Protein 8PMF (pdb70)

Structure (mmCIF, N/CA/C/O backbone):
data_8PMF
#
_entry.id   8PMF
#
_cell.length_a   38.857
_cell.length_b   47.286
_cell.length_c   72.557
_cell.angle_alpha   90.000
_cell.angle_beta   90.000
_cell.angle_gamma   90.000
#
_symmetry.space_group_name_H-M   'P 21 21 21'
#
loop_
_entity.id
_entity.type
_entity.pdbx_description
1 polymer DNA
2 polymer DNA
3 polymer 'BarH-like 2 homeobox protein'
4 water water
#
loop_
_atom_site.group_PDB
_atom_site.id
_atom_site.type_symbol
_atom_site.label_atom_id
_atom_site.label_alt_id
_atom_site.label_comp_id
_atom_site.label_asym_id
_atom_site.label_entity_id
_atom_site.label_seq_id
_atom_site.pdbx_PDB_ins_code
_atom_site.Cartn_x
_atom_site.Cartn_y
_atom_site.Cartn_z
_atom_site.occupancy
_atom_site.B_iso_or_equiv
_atom_site.auth_seq_id
_atom_site.auth_comp_id
_atom_site.auth_asym_id
_atom_site.auth_atom_id
_atom_site.pdbx_PDB_model_num
ATOM 888 N N . ARG C 3 1 ? -1.810 11.776 -18.848 1.00 26.18 228 ARG A N 1
ATOM 889 C CA . ARG C 3 1 ? -2.419 12.354 -17.625 1.00 25.07 228 ARG A CA 1
ATOM 890 C C . ARG C 3 1 ? -3.899 12.469 -17.950 1.00 22.43 228 ARG A C 1
ATOM 891 O O . ARG C 3 1 ? -4.270 13.026 -19.010 1.00 25.44 228 ARG A O 1
ATOM 899 N N . ALA C 3 2 ? -4.737 11.910 -17.091 1.00 22.84 229 ALA A N 1
ATOM 900 C CA . ALA C 3 2 ? -6.197 12.025 -17.187 1.00 23.06 229 ALA A CA 1
ATOM 901 C C . ALA C 3 2 ? -6.583 13.496 -17.260 1.00 23.78 229 ALA A C 1
ATOM 902 O O . ALA C 3 2 ? -5.956 14.375 -16.597 1.00 26.95 229 ALA A O 1
ATOM 904 N N . LYS C 3 3 ? -7.609 13.769 -18.064 1.00 25.50 230 LYS A N 1
ATOM 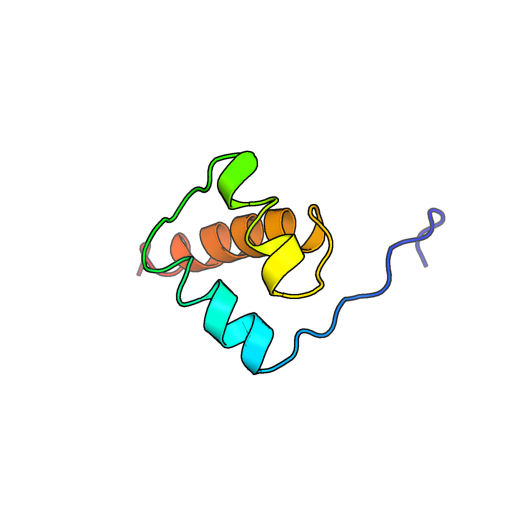905 C CA . LYS C 3 3 ? -8.196 15.126 -18.190 1.00 28.19 230 LYS A CA 1
ATOM 906 C C . LYS C 3 3 ? -8.901 15.540 -16.889 1.00 25.53 230 LYS A C 1
ATOM 907 O O . LYS C 3 3 ? -8.847 16.753 -16.545 1.00 27.97 230 LYS A O 1
ATOM 913 N N . LYS C 3 4 ? -9.557 14.602 -16.195 1.00 26.02 231 LYS A N 1
ATOM 914 C CA . LYS C 3 4 ? -10.323 14.950 -14.968 1.00 24.00 231 LYS A CA 1
ATOM 915 C C . LYS C 3 4 ? -9.379 14.915 -13.777 1.00 22.60 231 LYS A C 1
ATOM 916 O O . LYS C 3 4 ? -8.608 13.965 -13.648 1.00 23.63 231 LYS A O 1
ATOM 922 N N . PRO C 3 5 ? -9.370 15.945 -12.900 1.00 21.43 232 PRO A N 1
ATOM 923 C CA . PRO C 3 5 ? -8.558 15.865 -11.696 1.00 19.74 232 PRO A CA 1
ATOM 924 C C . PRO C 3 5 ? -8.895 14.606 -10.884 1.00 19.30 232 PRO A C 1
ATOM 925 O O . PRO C 3 5 ? -10.094 14.243 -10.809 1.00 20.72 232 PRO A O 1
ATOM 929 N N . ARG C 3 6 ? -7.876 13.960 -10.413 1.00 17.98 233 ARG A N 1
ATOM 930 C CA . ARG C 3 6 ? -8.095 12.891 -9.450 1.00 16.62 233 ARG A CA 1
ATOM 931 C C . ARG C 3 6 ? -7.712 13.382 -8.085 1.00 14.23 233 ARG A C 1
ATOM 932 O O . ARG C 3 6 ? -6.960 14.370 -7.897 1.00 15.51 233 ARG A O 1
ATOM 940 N N . LYS C 3 7 ? -8.192 12.656 -7.133 1.00 13.84 234 LYS A N 1
ATOM 941 C CA . LYS C 3 7 ? -7.833 12.933 -5.743 1.00 13.68 234 LYS A CA 1
ATOM 942 C C . LYS C 3 7 ? -6.415 12.457 -5.493 1.00 12.00 234 LYS A C 1
ATOM 943 O O . LYS C 3 7 ? -6.021 11.418 -5.954 1.00 12.55 234 LYS A O 1
ATOM 949 N N . ALA C 3 8 ? -5.728 13.212 -4.663 1.00 11.65 235 ALA A N 1
ATOM 950 C CA . ALA C 3 8 ? -4.452 12.747 -4.119 1.00 10.92 235 ALA A CA 1
ATOM 951 C C . ALA C 3 8 ? -4.640 11.423 -3.404 1.00 10.26 235 ALA A C 1
ATOM 952 O O . ALA C 3 8 ? -5.676 11.144 -2.811 1.00 11.89 235 ALA A O 1
ATOM 954 N N . ARG C 3 9 ? -3.617 10.580 -3.464 1.00 9.84 236 ARG A N 1
ATOM 955 C CA . ARG C 3 9 ? -3.675 9.287 -2.786 1.00 9.15 236 ARG A CA 1
ATOM 956 C C . ARG C 3 9 ? -3.444 9.478 -1.288 1.00 9.30 236 ARG A C 1
ATOM 957 O O . ARG C 3 9 ? -2.349 9.883 -0.879 1.00 10.34 236 ARG A O 1
ATOM 965 N N . THR C 3 10 ? -4.428 9.148 -0.485 1.00 9.79 237 THR A N 1
ATOM 966 C CA . THR C 3 10 ? -4.274 9.230 0.962 1.00 10.54 237 THR A CA 1
ATOM 967 C C . THR C 3 10 ? -3.198 8.274 1.427 1.00 9.88 237 THR A C 1
ATOM 968 O O . THR C 3 10 ? -3.201 7.122 1.027 1.00 10.18 237 THR A O 1
ATOM 972 N N . ALA C 3 11 ? -2.359 8.748 2.328 1.00 10.65 238 ALA A N 1
ATOM 973 C CA . ALA C 3 11 ? -1.371 7.939 3.045 1.00 10.94 238 ALA A CA 1
ATOM 974 C C . ALA C 3 11 ? -1.892 7.762 4.453 1.00 10.63 238 ALA A C 1
ATOM 975 O O . ALA C 3 11 ? -1.906 8.710 5.217 1.00 13.65 238 ALA A O 1
ATOM 977 N N . PHE C 3 12 ? -2.324 6.576 4.790 1.00 10.63 239 PHE A N 1
ATOM 978 C CA . PHE C 3 12 ? -2.869 6.291 6.113 1.00 10.96 239 PHE A CA 1
ATOM 979 C C . PHE C 3 12 ? -1.767 6.157 7.134 1.00 12.58 239 PHE A C 1
ATOM 980 O O . PHE C 3 12 ? -0.706 5.575 6.858 1.00 14.48 239 PHE A O 1
ATOM 988 N N . SER C 3 13 ? -2.014 6.650 8.341 1.00 12.67 240 SER A N 1
ATOM 989 C CA . SER C 3 13 ? -1.062 6.458 9.440 1.00 14.77 240 SER A CA 1
ATOM 990 C C . SER C 3 13 ? -1.141 5.022 9.952 1.00 14.57 240 SER A C 1
ATOM 991 O O . SER C 3 13 ? -2.103 4.301 9.703 1.00 13.35 240 SER A O 1
ATOM 994 N N . ASP C 3 14 ? -0.123 4.640 10.746 1.00 16.58 241 ASP A N 1
ATOM 995 C CA . ASP C 3 14 ? -0.137 3.302 11.371 1.00 18.75 241 ASP A CA 1
ATOM 996 C C . ASP C 3 14 ? -1.378 3.151 12.260 1.00 16.33 241 ASP A C 1
ATOM 997 O O . ASP C 3 14 ? -2.013 2.083 12.244 1.00 16.14 241 ASP A O 1
ATOM 1002 N N . HIS C 3 15 ? -1.717 4.168 13.038 1.00 16.82 242 HIS A N 1
ATOM 1003 C CA . HIS C 3 15 ? -2.891 4.077 13.923 1.00 17.66 242 HIS A CA 1
ATOM 1004 C C . HIS C 3 15 ? -4.138 3.903 13.070 1.00 14.30 242 HIS A C 1
ATOM 1005 O O . HIS C 3 15 ? -5.006 3.092 13.416 1.00 14.78 242 HIS A O 1
ATOM 1012 N N . GLN C 3 16 ? -4.281 4.677 11.999 1.00 13.38 243 GLN A N 1
ATOM 1013 C CA . GLN C 3 16 ? -5.479 4.537 11.147 1.00 12.28 243 GLN A CA 1
ATOM 1014 C C . GLN C 3 16 ? -5.572 3.119 10.593 1.00 11.26 243 GLN A C 1
ATOM 1015 O O . GLN C 3 16 ? -6.637 2.528 10.633 1.00 11.67 243 GLN A O 1
ATOM 1021 N N . LEU C 3 17 ? -4.482 2.619 10.054 1.00 11.19 244 LEU A N 1
ATOM 1022 C CA . LEU C 3 17 ? -4.528 1.261 9.477 1.00 11.53 244 LEU A CA 1
ATOM 1023 C C . LEU C 3 17 ? -4.839 0.240 10.554 1.00 12.14 244 LEU A C 1
ATOM 1024 O O . LEU C 3 17 ? -5.632 -0.680 10.307 1.00 12.31 244 LEU A O 1
ATOM 1029 N N . ASN C 3 18 ? -4.267 0.367 11.747 1.00 12.61 245 ASN A N 1
ATOM 1030 C CA . ASN C 3 18 ? -4.589 -0.578 12.815 1.00 14.43 245 ASN A CA 1
ATOM 1031 C C . ASN C 3 18 ? -6.060 -0.576 13.152 1.00 13.58 245 ASN A C 1
ATOM 1032 O O . ASN C 3 18 ? -6.669 -1.645 13.325 1.00 13.62 245 ASN A O 1
ATOM 1037 N N . GLN C 3 19 ? -6.629 0.617 13.239 1.00 12.46 246 GLN A N 1
ATOM 1038 C CA . GLN C 3 19 ? -8.025 0.718 13.612 1.00 12.94 246 GLN A CA 1
ATOM 1039 C C . GLN C 3 19 ? -8.923 0.269 12.484 1.00 12.13 246 GLN A C 1
ATOM 1040 O O . GLN C 3 19 ? -9.945 -0.351 12.775 1.00 12.60 246 GLN A O 1
ATOM 1046 N N . LEU C 3 20 ? -8.584 0.569 11.255 1.00 10.69 247 LEU A N 1
ATOM 1047 C CA . LEU C 3 20 ? -9.384 0.081 10.130 1.00 10.11 247 LEU A CA 1
ATOM 1048 C C . LEU C 3 20 ? -9.393 -1.454 10.115 1.00 9.83 247 LEU A C 1
ATOM 1049 O O . LEU C 3 20 ? -10.423 -2.088 9.933 1.00 10.36 247 LEU A O 1
ATOM 1054 N N . GLU C 3 21 ? -8.230 -2.028 10.330 1.00 10.53 248 GLU A N 1
ATOM 1055 C CA . GLU C 3 21 ? -8.123 -3.501 10.306 1.00 11.26 248 GLU A CA 1
ATOM 1056 C C . GLU C 3 21 ? -8.875 -4.121 11.494 1.00 12.02 248 GLU A C 1
ATOM 1057 O O . GLU C 3 21 ? -9.539 -5.155 11.328 1.00 13.31 248 GLU A O 1
ATOM 1063 N N . ARG C 3 22 ? -8.817 -3.498 12.650 1.00 12.72 249 ARG A N 1
ATOM 1064 C CA A ARG C 3 22 ? -9.579 -4.059 13.787 0.50 12.99 249 ARG A CA 1
ATOM 1065 C CA B ARG C 3 22 ? -9.593 -3.976 13.835 0.50 16.33 249 ARG A CA 1
ATOM 1066 C C . ARG C 3 22 ? -11.075 -3.978 13.489 1.00 13.34 249 ARG A C 1
ATOM 1067 O O . ARG C 3 22 ? -11.794 -4.920 13.788 1.00 14.39 249 ARG A O 1
ATOM 1082 N N . SER C 3 23 ? -11.542 -2.901 12.864 1.00 12.03 250 SER A N 1
ATOM 1083 C CA . SER C 3 23 ? -12.967 -2.797 12.467 1.00 11.84 250 SER A CA 1
ATOM 1084 C C . SER C 3 23 ? -13.270 -3.914 11.505 1.00 11.08 250 SER A C 1
ATOM 1085 O O . SER C 3 23 ? -14.328 -4.554 11.617 1.00 12.35 250 SER A O 1
ATOM 1088 N N . PHE C 3 24 ? -12.431 -4.110 10.491 1.00 10.83 251 PHE A N 1
ATOM 1089 C CA . PHE C 3 24 ? -12.721 -5.093 9.446 1.00 10.53 251 PHE A CA 1
ATOM 1090 C C . PHE C 3 24 ? -12.816 -6.506 10.013 1.00 12.09 251 PHE A C 1
ATOM 1091 O O . PHE C 3 24 ? -13.646 -7.313 9.564 1.00 13.13 251 PHE A O 1
ATOM 1099 N N A GLU C 3 25 ? -11.963 -6.831 10.957 0.50 12.35 252 GLU A N 1
ATOM 1100 N N B GLU C 3 25 ? -11.959 -6.811 10.994 0.50 15.40 252 GLU A N 1
ATOM 1101 C CA A GLU C 3 25 ? -12.019 -8.206 11.512 0.50 13.72 252 GLU A CA 1
ATOM 1102 C CA B GLU C 3 25 ? -11.914 -8.139 11.686 0.50 21.76 252 GLU A CA 1
ATOM 1103 C C A GLU C 3 25 ? -13.380 -8.394 12.224 0.50 21.88 252 GLU A C 1
A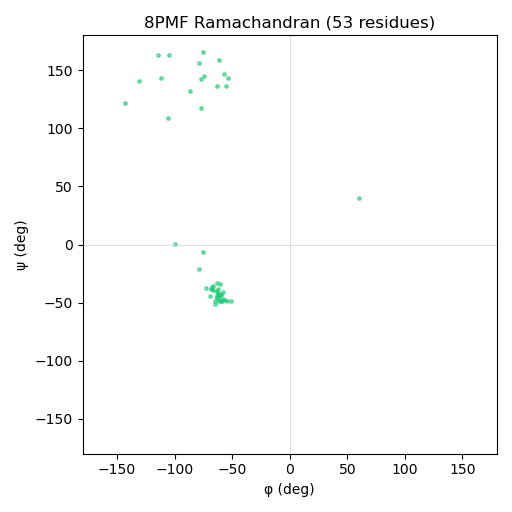TOM 1104 C C B GLU C 3 25 ? -13.263 -8.400 12.368 0.50 20.85 252 GLU A C 1
ATOM 1105 O O A GLU C 3 25 ? -13.969 -9.586 12.176 0.50 17.28 252 GLU A O 1
ATOM 1106 O O B GLU C 3 25 ? -13.732 -9.548 12.345 0.50 34.13 252 GLU A O 1
ATOM 1117 N N . ARG C 3 26 ? -13.855 -7.356 12.940 1.00 15.99 253 ARG A N 1
ATOM 1118 C CA . ARG C 3 26 ? -15.176 -7.384 13.622 1.00 19.70 253 ARG A CA 1
ATOM 1119 C C . ARG C 3 26 ? -16.316 -7.404 12.634 1.00 18.20 253 ARG A C 1
ATOM 1120 O O . ARG C 3 26 ? -17.293 -8.243 12.893 1.00 20.84 253 ARG A O 1
ATOM 1128 N N . GLN C 3 27 ? -16.323 -6.572 11.606 1.00 13.71 254 GLN A N 1
ATOM 1129 C CA . GLN C 3 27 ? -17.490 -6.378 10.743 1.00 13.27 254 GLN A CA 1
ATOM 1130 C C . GLN C 3 27 ? -16.938 -6.197 9.314 1.00 11.25 254 GLN A C 1
ATOM 1131 O O . GLN C 3 27 ? -16.240 -5.241 9.058 1.00 11.55 254 GLN A O 1
ATOM 1137 N N . LYS C 3 28 ? -17.371 -7.069 8.426 1.00 11.72 255 LYS A N 1
ATOM 1138 C CA . LYS C 3 28 ? -16.933 -6.984 7.020 1.00 11.20 255 LYS A CA 1
ATOM 1139 C C . LYS C 3 28 ? -17.689 -5.902 6.257 1.00 10.91 255 LYS A C 1
ATOM 1140 O O . LYS C 3 28 ? -17.194 -5.426 5.219 1.00 11.00 255 LYS A O 1
ATOM 1146 N N . TYR C 3 29 ? -18.858 -5.514 6.760 1.00 11.65 256 TYR A N 1
ATOM 1147 C CA . TYR C 3 29 ? -19.700 -4.423 6.233 1.00 11.71 256 TYR A CA 1
ATOM 1148 C C . TYR C 3 29 ? -20.079 -3.552 7.387 1.00 12.83 256 TYR A C 1
ATOM 1149 O O . TYR C 3 29 ? -20.406 -4.051 8.454 1.00 14.67 256 TYR A O 1
ATOM 1158 N N . LEU C 3 30 ? -20.079 -2.274 7.143 1.00 12.44 257 LEU A N 1
ATOM 1159 C CA . LEU C 3 30 ? -20.536 -1.301 8.152 1.00 13.11 257 LEU A CA 1
ATOM 1160 C C . LEU C 3 30 ? -21.824 -0.641 7.703 1.00 13.32 257 LEU A C 1
ATOM 1161 O O . LEU C 3 30 ? -21.998 -0.261 6.579 1.00 14.75 257 LEU A O 1
ATOM 1166 N N . SER C 3 31 ? -22.680 -0.407 8.690 1.00 15.86 258 SER A N 1
ATOM 1167 C CA . SER C 3 31 ? -23.799 0.543 8.516 1.00 16.85 258 SER A CA 1
ATOM 1168 C C . SER C 3 31 ? -23.282 1.956 8.224 1.00 14.84 258 SER A C 1
ATOM 1169 O O . SER C 3 31 ? -22.094 2.273 8.525 1.00 14.86 258 SER A O 1
ATOM 1172 N N . VAL C 3 32 ? -24.119 2.776 7.635 1.00 15.90 259 VAL A N 1
ATOM 1173 C CA . VAL C 3 32 ? -23.782 4.176 7.379 1.00 15.30 259 VAL A CA 1
ATOM 1174 C C . VAL C 3 32 ? -23.285 4.821 8.646 1.00 14.80 259 VAL A C 1
ATOM 1175 O O . VAL C 3 32 ? -22.259 5.507 8.692 1.00 14.54 259 VAL A O 1
ATOM 1179 N N . GLN C 3 33 ? -24.017 4.635 9.718 1.00 15.40 260 GLN A N 1
ATOM 1180 C CA . GLN C 3 33 ? -23.619 5.259 10.999 1.00 15.58 260 GLN A CA 1
ATOM 1181 C C . GLN C 3 33 ? -22.270 4.745 11.504 1.00 14.97 260 GLN A C 1
ATOM 1182 O O . GLN C 3 33 ? -21.444 5.518 11.966 1.00 15.32 260 GLN A O 1
ATOM 1188 N N . ASP C 3 34 ? -22.056 3.453 11.444 1.00 14.33 261 ASP A N 1
ATOM 1189 C CA . ASP C 3 34 ? -20.771 2.927 11.957 1.00 13.70 261 ASP A CA 1
ATOM 1190 C C . ASP C 3 34 ? -19.593 3.400 11.084 1.00 13.39 261 ASP A C 1
ATOM 1191 O O . ASP C 3 34 ? -18.496 3.667 11.602 1.00 14.49 261 ASP A O 1
ATOM 1196 N N . ARG C 3 35 ? -19.817 3.505 9.786 1.00 12.68 262 ARG A N 1
ATOM 1197 C CA . ARG C 3 35 ? -18.796 4.032 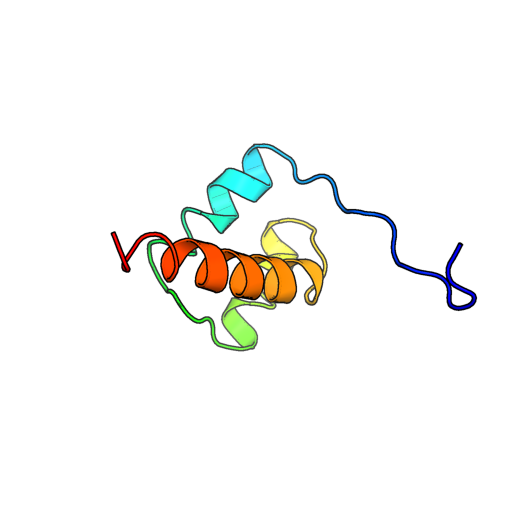8.886 1.00 12.13 262 ARG A CA 1
ATOM 1198 C C . ARG C 3 35 ? -18.516 5.479 9.189 1.00 13.36 262 ARG A C 1
ATOM 1199 O O . ARG C 3 35 ? -17.322 5.874 9.297 1.00 13.40 262 ARG A O 1
ATOM 1207 N N . MET C 3 36 ? -19.560 6.292 9.318 1.00 14.21 263 MET A N 1
ATOM 1208 C CA A MET C 3 36 ? -19.351 7.745 9.476 0.50 17.09 263 MET A CA 1
ATOM 1209 C CA B MET C 3 36 ? -19.454 7.770 9.482 0.50 15.18 263 MET A CA 1
ATOM 1210 C C . MET C 3 36 ? -18.732 7.939 10.845 1.00 14.98 263 MET A C 1
ATOM 1211 O O . MET C 3 36 ? -17.867 8.841 11.034 1.00 17.44 263 MET A O 1
ATOM 1220 N N . ASP C 3 37 ? -19.071 7.153 11.854 1.00 16.61 264 ASP A N 1
ATOM 1221 C CA A ASP C 3 37 ? -18.420 7.234 13.176 0.25 14.81 264 ASP A CA 1
ATOM 1222 C CA B ASP C 3 37 ? -18.399 7.183 13.189 0.25 16.24 264 ASP A CA 1
ATOM 1223 C CA C ASP C 3 37 ? -18.408 7.150 13.188 0.50 19.28 264 ASP A CA 1
ATOM 1224 C C . ASP C 3 37 ? -16.923 6.812 13.113 1.00 16.75 264 ASP A C 1
ATOM 1225 O O . ASP C 3 37 ? -16.092 7.445 13.812 1.00 18.36 264 ASP A O 1
ATOM 1238 N N . LEU C 3 38 ? -16.574 5.748 12.414 1.00 15.97 265 LEU A N 1
ATOM 1239 C CA . LEU C 3 38 ? -15.145 5.326 12.289 1.00 15.93 265 LEU A CA 1
ATOM 1240 C C . LEU C 3 38 ? -14.347 6.438 11.608 1.00 14.90 265 LEU A C 1
ATOM 1241 O O . LEU C 3 38 ? -13.204 6.731 12.055 1.00 15.32 265 LEU A O 1
ATOM 1246 N N . ALA C 3 39 ? -14.866 7.040 10.557 1.00 14.35 266 ALA A N 1
ATOM 1247 C CA . ALA 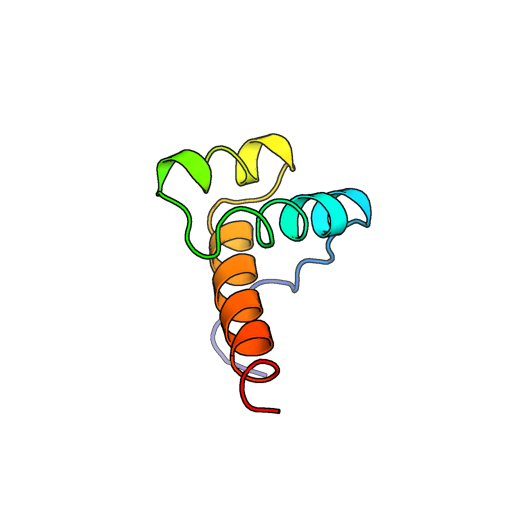C 3 39 ? -14.211 8.165 9.893 1.00 14.20 266 ALA A CA 1
ATOM 1248 C C . ALA C 3 39 ? -13.927 9.256 10.893 1.00 14.38 266 ALA A C 1
ATOM 1249 O O . ALA C 3 39 ? -12.804 9.789 10.972 1.00 15.38 266 ALA A O 1
ATOM 1251 N N . ALA C 3 40 ? -14.894 9.633 11.687 1.00 16.55 267 ALA A N 1
ATOM 1252 C CA . ALA C 3 40 ? -14.709 10.712 12.679 1.00 18.47 267 ALA A CA 1
ATOM 1253 C C . ALA C 3 40 ? -13.647 10.320 13.693 1.00 19.20 267 ALA A C 1
ATOM 1254 O O . ALA C 3 40 ? -12.746 11.146 14.078 1.00 19.85 267 ALA A O 1
ATOM 1256 N N . ALA C 3 41 ? -13.669 9.103 14.181 1.00 19.00 268 ALA A N 1
ATOM 1257 C CA . ALA C 3 41 ? -12.680 8.664 15.189 1.00 20.42 268 ALA A CA 1
ATOM 1258 C C . ALA C 3 41 ? -11.264 8.754 14.668 1.00 19.12 268 ALA A C 1
ATOM 1259 O O . ALA C 3 41 ? -10.340 8.945 15.466 1.00 21.14 268 ALA A O 1
ATOM 1261 N N . LEU C 3 42 ? -11.076 8.515 13.385 1.00 16.00 269 LEU A N 1
ATOM 1262 C CA . LEU C 3 42 ? -9.742 8.446 12.765 1.00 15.73 269 LEU A CA 1
ATOM 1263 C C . LEU C 3 42 ? -9.359 9.719 12.065 1.00 16.23 269 LEU A C 1
ATOM 1264 O O . LEU C 3 42 ? -8.261 9.741 11.501 1.00 17.54 269 LEU A O 1
ATOM 1269 N N . ASN C 3 43 ? -10.215 10.736 12.071 1.00 15.77 270 ASN A N 1
ATOM 1270 C CA . ASN C 3 43 ? -9.898 11.986 11.342 1.00 16.31 270 ASN A CA 1
ATOM 1271 C C . ASN C 3 43 ? -9.709 11.715 9.872 1.00 14.24 270 ASN A C 1
ATOM 1272 O O . ASN C 3 43 ? -8.844 12.327 9.204 1.00 15.96 270 ASN A O 1
ATOM 1277 N N . LEU C 3 44 ? -10.557 10.840 9.366 1.00 13.53 271 LEU A N 1
ATOM 1278 C CA . LEU C 3 44 ? -10.620 10.544 7.919 1.00 12.34 271 LEU A CA 1
ATOM 1279 C C . LEU C 3 44 ? -11.967 11.004 7.378 1.00 12.55 271 LEU A C 1
ATOM 1280 O O . LEU C 3 44 ? -12.899 11.246 8.122 1.00 15.18 271 LEU A O 1
ATOM 1285 N N . THR C 3 45 ? -12.035 11.129 6.085 1.00 11.98 272 THR A N 1
ATOM 1286 C CA . THR C 3 45 ? -13.331 11.409 5.459 1.00 12.28 272 THR A CA 1
ATOM 1287 C C . THR C 3 45 ? -14.173 10.142 5.356 1.00 11.68 272 THR A C 1
ATOM 1288 O O . THR C 3 45 ? -13.664 9.015 5.374 1.00 11.01 272 THR A O 1
ATOM 1292 N N . ASP C 3 46 ? -15.476 10.341 5.280 1.00 11.78 273 ASP A N 1
ATOM 1293 C CA A ASP C 3 46 ? -16.406 9.220 5.097 0.50 11.35 273 ASP A CA 1
ATOM 1294 C CA B ASP C 3 46 ? -16.407 9.213 5.093 0.50 11.73 273 ASP A CA 1
ATOM 1295 C C . ASP C 3 46 ? -16.040 8.404 3.879 1.00 11.00 273 ASP A C 1
ATOM 1296 O O . ASP C 3 46 ? -16.046 7.162 3.954 1.00 11.53 273 ASP A O 1
ATOM 1305 N N . THR C 3 47 ? -15.738 9.080 2.750 1.00 10.89 274 THR A N 1
ATOM 1306 C CA . THR C 3 47 ? -15.400 8.354 1.526 1.00 10.61 274 THR A CA 1
ATOM 1307 C C . THR C 3 47 ? -14.075 7.608 1.706 1.00 10.19 274 THR A C 1
ATOM 1308 O O . THR C 3 47 ? -13.990 6.510 1.181 1.00 10.55 274 THR A O 1
ATOM 1312 N N . GLN C 3 48 ? -13.087 8.178 2.370 1.00 10.14 275 GLN A N 1
ATOM 1313 C CA . GLN C 3 48 ? -11.836 7.445 2.554 1.00 9.78 275 GLN A CA 1
ATOM 1314 C C . GLN C 3 48 ? -12.093 6.127 3.280 1.00 8.60 275 GLN A C 1
ATOM 1315 O O . GLN C 3 48 ? -11.513 5.095 2.920 1.00 8.57 275 GLN A O 1
ATOM 1321 N N . VAL C 3 49 ? -12.963 6.136 4.303 1.00 8.69 276 VAL A N 1
ATOM 1322 C CA . VAL C 3 49 ? -13.285 4.907 5.017 1.00 8.55 276 VAL A CA 1
ATOM 1323 C C . VAL C 3 49 ? -14.088 3.964 4.152 1.00 8.03 276 VAL A C 1
ATOM 1324 O O . VAL C 3 49 ? -13.866 2.752 4.110 1.00 8.37 276 VAL A O 1
ATOM 1328 N N . LYS C 3 50 ? -15.091 4.503 3.436 1.00 8.55 277 LYS A N 1
ATOM 1329 C CA . LYS C 3 50 ? -15.912 3.687 2.538 1.00 8.82 277 LYS A CA 1
ATOM 1330 C C . LYS C 3 50 ? -15.023 2.966 1.517 1.00 8.09 277 LYS A C 1
ATOM 1331 O O . LYS C 3 50 ? -15.192 1.764 1.259 1.00 8.42 277 LYS A O 1
ATOM 1337 N N . THR C 3 51 ? -14.112 3.708 0.897 1.00 8.11 278 THR A N 1
ATOM 1338 C CA . THR C 3 51 ? -13.186 3.167 -0.106 1.00 8.18 278 THR A CA 1
ATOM 1339 C C . THR C 3 51 ? -12.291 2.135 0.532 1.00 7.32 278 THR A C 1
ATOM 1340 O O . THR C 3 51 ? -12.050 1.061 -0.059 1.00 7.46 278 THR A O 1
ATOM 1344 N N . TRP C 3 52 ? -11.737 2.429 1.701 1.00 7.13 279 TRP A N 1
ATOM 1345 C CA . TRP C 3 52 ? -10.834 1.484 2.347 1.00 7.07 279 TRP A CA 1
ATOM 1346 C C . TRP C 3 52 ? -11.553 0.178 2.565 1.00 6.78 279 TRP A C 1
ATOM 1347 O O . TRP C 3 52 ? -11.008 -0.898 2.290 1.00 6.97 279 TRP A O 1
ATOM 1358 N N . TYR C 3 53 ? -12.781 0.236 3.086 1.00 6.99 280 TYR A N 1
ATOM 1359 C CA . TYR C 3 53 ? -13.545 -0.973 3.353 1.00 7.37 280 TYR A CA 1
ATOM 1360 C C . TYR C 3 53 ? -13.841 -1.744 2.074 1.00 7.33 280 TYR A C 1
ATOM 1361 O O . TYR C 3 53 ? -13.781 -2.978 2.061 1.00 7.88 280 TYR A O 1
ATOM 1370 N N . GLN C 3 54 ? -14.153 -1.040 1.005 1.00 7.19 281 GLN A N 1
ATOM 1371 C CA . GLN C 3 54 ? -14.466 -1.674 -0.268 1.00 7.44 281 GLN A CA 1
ATOM 1372 C C . GLN C 3 54 ? -13.232 -2.410 -0.805 1.00 7.39 281 GLN A C 1
ATOM 1373 O O . GLN C 3 54 ? -13.319 -3.574 -1.201 1.00 8.20 281 GLN A O 1
ATOM 1379 N N . ASN C 3 55 ? -12.116 -1.699 -0.859 1.00 7.20 282 ASN A N 1
ATOM 1380 C CA . ASN C 3 55 ? -10.866 -2.324 -1.318 1.00 7.18 282 ASN A CA 1
ATOM 1381 C C . ASN C 3 55 ? -10.435 -3.438 -0.380 1.00 7.10 282 ASN A C 1
ATOM 1382 O O . ASN C 3 55 ? -9.828 -4.418 -0.836 1.00 8.45 282 ASN A O 1
ATOM 1387 N N . ARG C 3 56 ? -10.706 -3.309 0.902 1.00 7.00 283 ARG A N 1
ATOM 1388 C CA . ARG C 3 56 ? -10.333 -4.339 1.864 1.00 7.39 283 ARG A CA 1
ATOM 1389 C C . ARG C 3 56 ? -11.163 -5.590 1.618 1.00 7.69 283 ARG A C 1
ATOM 1390 O O . ARG C 3 56 ? -10.643 -6.713 1.737 1.00 8.62 283 ARG A O 1
ATOM 1398 N N . ARG C 3 57 ? -12.446 -5.445 1.270 1.00 7.78 284 ARG A N 1
ATOM 1399 C CA . ARG C 3 57 ? -13.253 -6.598 0.872 1.00 8.11 284 ARG A CA 1
ATOM 1400 C C . ARG 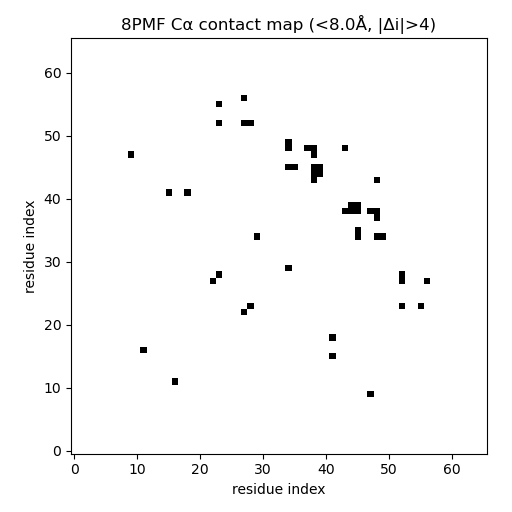C 3 57 ? -12.702 -7.256 -0.382 1.00 8.23 284 ARG A C 1
ATOM 1401 O O . ARG C 3 57 ? -12.732 -8.495 -0.457 1.00 8.88 284 ARG A O 1
ATOM 1409 N N . THR C 3 58 ? -12.205 -6.502 -1.341 1.00 8.53 285 THR A N 1
ATOM 1410 C CA . THR C 3 58 ? -11.591 -7.111 -2.529 1.00 9.31 285 THR A CA 1
ATOM 1411 C C . THR C 3 58 ? -10.431 -7.998 -2.096 1.00 8.99 285 THR A C 1
ATOM 1412 O O . THR C 3 58 ? -10.290 -9.153 -2.539 1.00 9.62 285 THR A O 1
ATOM 1416 N N . LYS C 3 59 ? -9.545 -7.475 -1.246 1.00 9.05 286 LYS A N 1
ATOM 1417 C CA . LYS C 3 59 ? -8.364 -8.203 -0.775 1.00 9.67 286 LYS A CA 1
ATOM 1418 C C . LYS C 3 59 ? -8.808 -9.457 -0.007 1.00 9.15 286 LYS A C 1
ATOM 1419 O O . LYS C 3 59 ? -8.237 -10.542 -0.187 1.00 10.08 286 LYS A O 1
ATOM 1425 N N . TRP C 3 60 ? -9.824 -9.311 0.840 1.00 8.99 287 TRP A N 1
ATOM 1426 C CA . TRP C 3 60 ? -10.372 -10.400 1.651 1.00 9.06 287 TRP A CA 1
ATOM 1427 C C . TRP C 3 60 ? -10.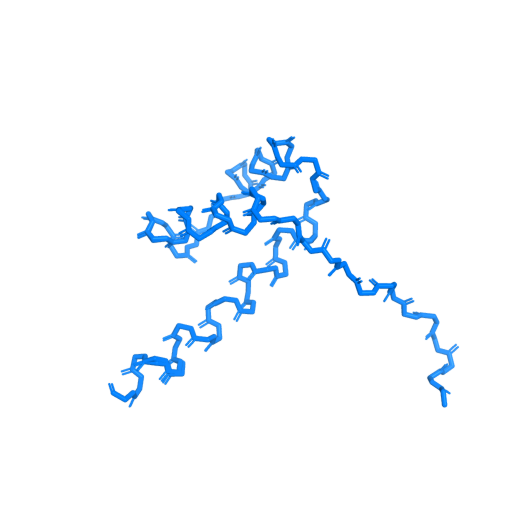894 -11.512 0.738 1.00 8.63 287 TRP A C 1
ATOM 1428 O O . TRP C 3 60 ? -10.603 -12.694 0.990 1.00 10.02 287 TRP A O 1
ATOM 1439 N N . LYS C 3 61 ? -11.662 -11.155 -0.286 1.00 8.62 288 LYS A N 1
ATOM 1440 C CA . LYS C 3 61 ? -12.185 -12.162 -1.182 1.00 9.65 288 LYS A CA 1
ATOM 1441 C C . LYS C 3 61 ? -11.040 -12.888 -1.908 1.00 10.05 288 LYS A C 1
ATOM 1442 O O . LYS C 3 61 ? -11.138 -14.118 -2.123 1.00 10.67 288 LYS A O 1
ATOM 1448 N N A ARG C 3 62 ? -10.098 -12.123 -2.476 0.50 9.56 289 ARG A N 1
ATOM 1449 N N B ARG C 3 62 ? -9.901 -12.246 -2.063 0.50 8.75 289 ARG A N 1
ATOM 1450 C CA A ARG C 3 62 ? -8.899 -12.711 -3.116 0.50 11.25 289 ARG A CA 1
ATOM 1451 C CA B ARG C 3 62 ? -8.789 -12.931 -2.744 0.50 9.98 289 ARG A CA 1
ATOM 1452 C C A ARG C 3 62 ? -8.318 -13.803 -2.229 0.50 9.61 289 ARG A C 1
ATOM 1453 C C B ARG C 3 62 ? -8.120 -13.872 -1.721 0.50 9.72 289 ARG A C 1
ATOM 1454 O O A ARG C 3 62 ? -7.984 -14.891 -2.718 0.50 11.68 289 ARG A O 1
ATOM 1455 O O B ARG C 3 62 ? -7.822 -15.024 -2.103 0.50 10.77 289 ARG A O 1
ATOM 1470 N N A GLN C 3 63 ? -8.149 -13.510 -0.935 0.50 10.44 290 GLN A N 1
ATOM 1471 N N B GLN C 3 63 ? -8.018 -13.492 -0.448 0.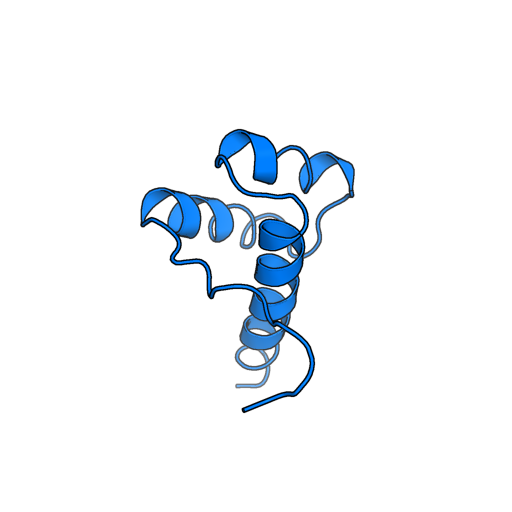50 9.39 290 GLN A N 1
ATOM 1472 C CA 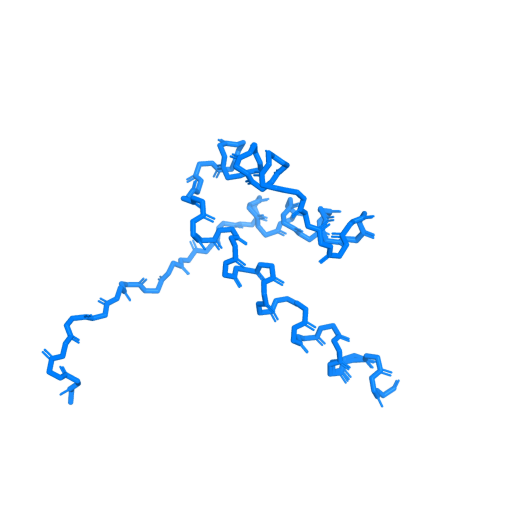A GLN C 3 63 ? -7.496 -14.444 0.037 0.50 10.87 290 GLN A CA 1
ATOM 1473 C CA B GLN C 3 63 ? -7.526 -14.377 0.609 0.50 10.66 290 GLN A CA 1
ATOM 1474 C C A GLN C 3 63 ? -8.420 -15.601 0.531 0.50 12.05 290 GLN A C 1
ATOM 1475 C C B GLN C 3 63 ? -8.424 -15.619 0.545 0.50 12.74 290 GLN A C 1
ATOM 1476 O O A GLN C 3 63 ? -7.921 -16.726 0.951 0.50 11.31 290 GLN A O 1
ATOM 1477 O O B GLN C 3 63 ? -7.925 -16.749 0.250 0.50 10.86 290 GLN A O 1
ATOM 1488 N N . THR C 3 64 ? -9.730 -15.405 0.591 1.00 10.79 291 THR A N 1
ATOM 1489 C CA . THR C 3 64 ? -10.658 -16.515 0.759 1.00 10.62 291 THR A CA 1
ATOM 1490 C C . THR C 3 64 ? -10.513 -17.500 -0.392 1.00 10.98 291 THR A C 1
ATOM 1491 O O . THR C 3 64 ? -10.653 -18.708 -0.193 1.00 13.08 291 THR A O 1
ATOM 1495 N N . ALA C 3 65 ? -10.246 -17.012 -1.572 1.00 12.19 292 ALA A N 1
ATOM 1496 C CA . ALA C 3 65 ? -10.163 -17.881 -2.734 1.00 14.28 292 ALA A CA 1
ATOM 1497 C C . ALA C 3 65 ? -8.871 -18.687 -2.769 1.00 15.97 292 ALA A C 1
ATOM 1498 O O . ALA C 3 65 ? -8.867 -19.667 -3.526 1.00 18.68 292 ALA A O 1
ATOM 1500 N N . VAL C 3 66 ? -7.883 -18.489 -1.888 1.00 17.54 293 VAL A N 1
ATOM 1501 C CA . VAL C 3 66 ? -6.777 -19.506 -1.732 1.00 19.34 293 VAL A CA 1
ATOM 1502 C C . VAL C 3 66 ? -6.853 -20.255 -0.382 1.00 18.56 293 VAL A C 1
ATOM 1503 O O . VAL C 3 66 ? -7.723 -20.129 0.380 1.00 18.94 293 VAL A O 1
#

Solvent-accessible surface area: 5761 Å² total; per-residue (Å²): 264,88,196,164,126,206,179,97,233,51,98,53,54,123,118,27,66,88,44,0,66,150,5,6,131,162,76,54,132,32,63,91,121,59,37,85,84,25,4,76,77,9,138,22,74,43,77,56,0,101,66,28,6,98,94,48,28,79,124,87,123,188,126,101,85,152

Radius of gyration: 13.15 Å; Cα contacts (8 Å, |Δi|>4): 29; chains: 1; bounding box: 24×35×33 Å

Nearest PDB structures (foldseek):
  2r5z-assembly1_A  TM=9.628E-01  e=7.447E-05  Drosophila melanogaster
  2r5y-assembly1_A  TM=9.160E-01  e=6.960E-05  Drosophila melanogaster
  2lkx-assembly1_A  TM=8.832E-01  e=4.638E-05  Homo sapiens
  5zjr-assembly1_A  TM=9.529E-01  e=1.677E-04  Drosophila melanogaster
  2l7m-assembly1_P  TM=7.823E-01  e=4.638E-05  Homo sapiens

Sequence (66 aa):
RAKKPRKARTAFSDHQLNQLERRSFEERQKYLSVQDRMMDDDLAAALNLTDDTQVKTWYQNRRTKWKRRQQTAV

Secondary structure (DSSP, 8-state):
--SS--PPPP---HHHHHHHHHHHHH-SS--HHHHHHHHHHHT--HHHHHHHHHHHHHHHHHHHT-

B-factor: mean 17.57, std 12.52, range [6.55, 122.21]

Foldseek 3Di:
DDPDDDDDDDDADPVLVVLLVVVCVVPLDDDLVVLCVSCVVRVHHSVVSVVVSVVVVVVVVVVVVD